Protein AF-A0A9D8D979-F1 (afdb_monomer_lite)

Secondary structure (DSSP, 8-state):
--HHHHHHHHHHHHHHHH-TT-HHHHHHHHHHHHHTT-EEEEETTEEEEEETTEEEEEEGGGTTTHHHHHHTHHHHHHHBPPEEETTEEEEE-SSSEEEEETTTTEEEEESSSPPPGGGHHHHSTT----TT-----TT-TTTTT--

Structure (mmCIF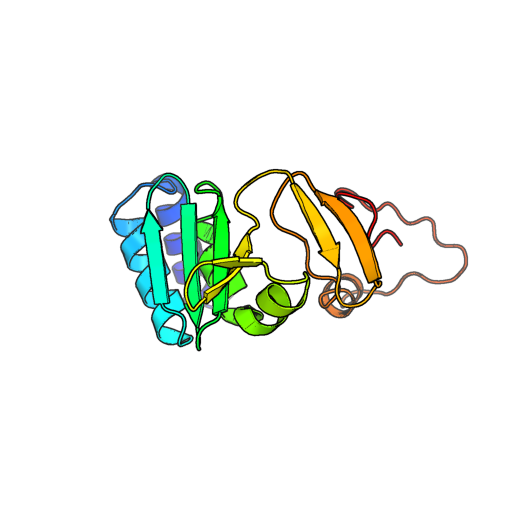, N/CA/C/O backbone):
data_AF-A0A9D8D979-F1
#
_entry.id   AF-A0A9D8D979-F1
#
loop_
_atom_site.group_PDB
_atom_site.id
_atom_site.type_symbol
_atom_site.label_atom_id
_atom_site.label_alt_id
_atom_site.label_comp_id
_atom_site.label_asym_id
_atom_site.label_entity_id
_atom_site.label_seq_id
_atom_site.pdbx_PDB_ins_code
_atom_site.Cartn_x
_atom_site.Cartn_y
_atom_site.Cartn_z
_atom_site.occupancy
_atom_site.B_iso_or_equiv
_atom_site.auth_seq_id
_atom_site.auth_comp_id
_atom_site.auth_asym_id
_atom_site.auth_atom_id
_atom_site.pdbx_PDB_model_num
ATOM 1 N N . MET A 1 1 ? -24.982 14.090 -16.267 1.00 46.75 1 MET A N 1
ATOM 2 C CA . MET A 1 1 ? -24.043 13.752 -15.168 1.00 46.75 1 MET A CA 1
ATOM 3 C C . MET A 1 1 ? -24.843 13.062 -14.060 1.00 46.75 1 MET A C 1
ATOM 5 O O . MET A 1 1 ? -25.718 13.694 -13.486 1.00 46.75 1 MET A O 1
ATOM 9 N N . SER A 1 2 ? -24.655 11.753 -13.855 1.00 40.81 2 SER A N 1
ATOM 10 C CA . SER A 1 2 ? -25.541 10.905 -13.029 1.00 40.81 2 SER A CA 1
ATOM 11 C C . SER A 1 2 ? -25.559 11.303 -11.541 1.00 40.81 2 SER A C 1
ATOM 13 O O . SER A 1 2 ? -24.510 11.569 -10.949 1.00 40.81 2 SER A O 1
ATOM 15 N N . LEU A 1 3 ? -26.751 11.295 -10.929 1.00 38.84 3 LEU A N 1
ATOM 16 C CA . LEU A 1 3 ? -27.011 11.606 -9.514 1.00 38.84 3 LEU A CA 1
ATOM 17 C C . LEU A 1 3 ? -26.136 10.767 -8.555 1.00 38.84 3 LEU A C 1
ATOM 19 O O . LEU A 1 3 ? -25.691 11.260 -7.519 1.00 38.84 3 LEU A O 1
ATOM 23 N N . GLY A 1 4 ? -25.794 9.533 -8.946 1.00 34.66 4 GLY A N 1
ATOM 24 C CA . GLY A 1 4 ? -24.952 8.625 -8.160 1.00 34.66 4 GLY A CA 1
ATOM 25 C C . GLY A 1 4 ? -23.489 9.068 -8.019 1.00 34.66 4 GLY A C 1
ATOM 26 O O . GLY A 1 4 ? -22.859 8.793 -6.996 1.00 34.66 4 GLY A O 1
ATOM 27 N N . LEU A 1 5 ? -22.945 9.808 -8.992 1.00 42.69 5 LEU A N 1
ATOM 28 C CA . LEU A 1 5 ? -21.569 10.326 -8.937 1.00 42.69 5 LEU A CA 1
ATOM 29 C C . LEU A 1 5 ? -21.426 11.501 -7.957 1.00 42.69 5 LEU A C 1
ATOM 31 O O . LEU A 1 5 ? -20.392 11.630 -7.299 1.00 42.69 5 LEU A O 1
ATOM 35 N N . ARG A 1 6 ? -22.465 12.337 -7.817 1.00 44.41 6 ARG A N 1
ATOM 36 C CA . ARG A 1 6 ? -22.472 13.458 -6.859 1.00 44.41 6 ARG A CA 1
ATOM 37 C C . ARG A 1 6 ? -22.526 12.971 -5.412 1.00 44.41 6 ARG A C 1
ATOM 39 O O . ARG A 1 6 ? -21.769 13.472 -4.585 1.00 44.41 6 ARG A O 1
ATOM 46 N N . VAL A 1 7 ? -23.350 11.961 -5.127 1.00 52.00 7 VAL A N 1
ATOM 47 C CA . VAL A 1 7 ? -23.469 11.376 -3.780 1.00 52.00 7 VAL A CA 1
ATOM 48 C C . VAL A 1 7 ? -22.156 10.710 -3.355 1.00 52.00 7 VAL A C 1
ATOM 50 O O . VAL A 1 7 ? -21.664 10.976 -2.260 1.00 52.00 7 VAL A O 1
ATOM 53 N N . ARG A 1 8 ? -21.518 9.927 -4.242 1.00 59.97 8 ARG A N 1
ATOM 54 C CA . ARG A 1 8 ? -20.213 9.295 -3.958 1.00 59.97 8 ARG A CA 1
ATOM 55 C C . ARG A 1 8 ? -19.105 10.318 -3.680 1.00 59.97 8 ARG A C 1
ATOM 57 O O . ARG A 1 8 ? -18.354 10.143 -2.724 1.00 59.97 8 ARG A O 1
ATOM 64 N N . ARG A 1 9 ? -19.031 11.412 -4.451 1.00 60.25 9 ARG A N 1
ATOM 65 C CA . ARG A 1 9 ? -18.062 12.500 -4.203 1.00 60.25 9 ARG A CA 1
ATOM 66 C C . ARG A 1 9 ? -18.323 13.235 -2.885 1.00 60.25 9 ARG A C 1
ATOM 68 O O . ARG A 1 9 ? -17.370 13.549 -2.179 1.00 60.25 9 ARG A O 1
ATOM 75 N N . GLY A 1 10 ? -19.586 13.483 -2.535 1.00 60.75 10 GLY A N 1
ATOM 76 C CA . GLY A 1 10 ? -19.956 14.143 -1.278 1.00 60.75 10 GLY A CA 1
ATOM 77 C C . GLY A 1 10 ? -19.534 13.348 -0.041 1.00 60.75 10 GLY A C 1
ATOM 78 O O . GLY A 1 10 ? -18.976 13.918 0.894 1.00 60.75 10 GLY A O 1
ATOM 79 N N . VAL A 1 11 ? -19.717 12.025 -0.073 1.00 65.38 11 VAL A N 1
ATOM 80 C CA . VAL A 1 11 ? -19.314 11.127 1.020 1.00 65.38 11 VAL A CA 1
ATOM 81 C C . VAL A 1 11 ? -17.793 11.079 1.173 1.00 65.38 11 VAL A C 1
ATOM 83 O O . VAL A 1 11 ? -17.299 11.254 2.282 1.00 65.38 11 VAL A O 1
ATOM 86 N N . ILE A 1 12 ? -17.039 10.920 0.080 1.00 66.81 12 ILE A N 1
ATOM 87 C CA . ILE A 1 12 ? -15.564 10.893 0.129 1.00 66.81 12 ILE A CA 1
ATOM 88 C C . ILE A 1 12 ? -15.010 12.226 0.648 1.00 66.81 12 ILE A C 1
ATOM 90 O O . ILE A 1 12 ? -14.147 12.237 1.524 1.00 66.81 12 ILE A O 1
ATOM 94 N N . ASN A 1 13 ? -15.547 13.354 0.176 1.00 69.94 13 ASN A N 1
ATOM 95 C CA . ASN A 1 13 ? -15.149 14.676 0.662 1.00 69.94 13 ASN A CA 1
ATOM 96 C C . ASN A 1 13 ? -15.507 14.881 2.141 1.00 69.94 13 ASN A C 1
ATOM 98 O O . ASN A 1 13 ? -14.743 15.512 2.869 1.00 69.94 13 ASN A O 1
ATOM 102 N N . GLY A 1 14 ? -16.644 14.345 2.595 1.00 69.75 14 GLY A N 1
ATOM 103 C CA . GLY A 1 14 ? -17.034 14.349 4.004 1.00 69.75 14 GLY A CA 1
ATOM 104 C C . GLY A 1 14 ? -16.064 13.551 4.876 1.00 69.75 14 GLY A C 1
ATOM 105 O O . GLY A 1 14 ? -15.573 14.073 5.873 1.00 69.75 14 GLY A O 1
ATOM 106 N N . LEU A 1 15 ? -15.713 12.330 4.465 1.00 73.56 15 LEU A N 1
ATOM 107 C CA . LEU A 1 15 ? -14.740 11.491 5.174 1.00 73.56 15 LEU A CA 1
ATOM 108 C C . LEU A 1 15 ? -13.346 12.128 5.206 1.00 73.56 15 LEU A C 1
ATOM 110 O O . LEU A 1 15 ? -12.687 12.118 6.241 1.00 73.56 15 LEU A O 1
ATOM 114 N N . ARG A 1 16 ? -12.925 12.765 4.108 1.00 71.00 16 ARG A N 1
ATOM 115 C CA . ARG A 1 16 ? -11.655 13.499 4.050 1.00 71.00 16 ARG A CA 1
ATOM 116 C C . ARG A 1 16 ? -11.617 14.678 5.026 1.00 71.00 16 ARG A C 1
ATOM 118 O O . ARG A 1 16 ? -10.580 14.915 5.632 1.00 71.00 16 ARG A O 1
ATOM 125 N N . LYS A 1 17 ? -12.734 15.392 5.217 1.00 79.31 17 LYS A N 1
ATOM 126 C CA . LYS A 1 17 ? -12.835 16.480 6.210 1.00 79.31 17 LYS A CA 1
ATOM 127 C C . L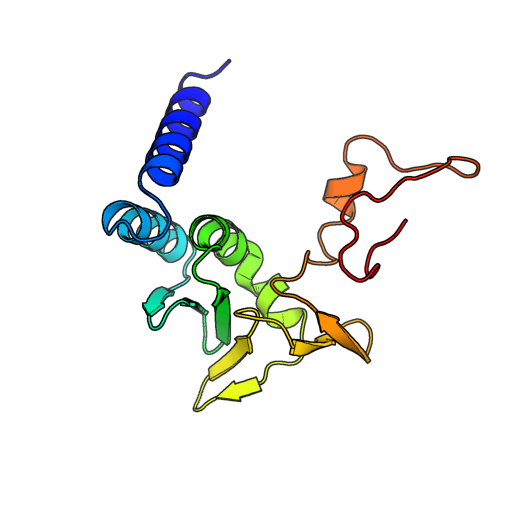YS A 1 17 ? -12.802 15.981 7.654 1.00 79.31 17 LYS A C 1
ATOM 129 O O . LYS A 1 17 ? -12.306 16.693 8.516 1.00 79.31 17 LYS A O 1
ATOM 134 N N . LEU A 1 18 ? -13.332 14.787 7.915 1.00 81.62 18 LEU A N 1
ATOM 135 C CA . LEU A 1 18 ? -13.295 14.165 9.243 1.00 81.62 18 LEU A CA 1
ATOM 136 C C . LEU A 1 18 ? -11.897 13.655 9.621 1.00 81.62 18 LEU A C 1
ATOM 138 O O . LEU A 1 18 ? -11.642 13.397 10.794 1.00 81.62 18 LEU A O 1
ATOM 142 N N . GLY A 1 19 ? -11.008 13.514 8.637 1.00 78.00 19 GLY A N 1
ATOM 143 C CA . GLY A 1 19 ? -9.649 13.032 8.828 1.00 78.00 19 GLY A CA 1
ATOM 144 C C . GLY A 1 19 ? -9.549 11.504 8.921 1.00 78.00 19 GLY A C 1
ATOM 145 O O . GLY A 1 19 ? -10.570 10.803 9.000 1.00 78.00 19 GLY A O 1
ATOM 146 N N . PRO A 1 20 ? -8.310 10.980 8.892 1.00 81.44 20 PRO A N 1
ATOM 147 C CA . PRO A 1 20 ? -8.047 9.543 8.936 1.00 81.44 20 PRO A CA 1
ATOM 148 C C . PRO A 1 20 ? -8.515 8.912 10.252 1.00 81.44 20 PRO A C 1
ATOM 150 O O . PRO A 1 20 ? -9.010 7.799 10.231 1.00 81.44 20 PRO A O 1
ATOM 153 N N . ASP A 1 21 ? -8.492 9.658 11.358 1.00 83.81 21 ASP A N 1
ATOM 154 C CA . ASP A 1 21 ? -8.744 9.140 12.714 1.00 83.81 21 ASP A CA 1
ATOM 155 C C . ASP A 1 21 ? -10.185 9.068 13.159 1.00 83.81 21 ASP A C 1
ATOM 157 O O . ASP A 1 21 ? -10.509 8.564 14.242 1.00 83.81 21 ASP A O 1
ATOM 161 N N . SER A 1 22 ? -11.075 9.612 12.343 1.00 89.38 22 SER A N 1
ATOM 162 C CA . SER A 1 22 ? -12.476 9.588 12.681 1.00 89.38 22 SER A CA 1
ATOM 163 C C . SER A 1 22 ? -12.970 8.147 12.718 1.00 89.38 22 SER A C 1
ATOM 165 O O . SER A 1 22 ? -12.845 7.389 11.754 1.00 89.38 22 SER A O 1
ATOM 167 N N . ARG A 1 23 ? -13.635 7.784 13.820 1.00 89.88 23 ARG A N 1
ATOM 168 C CA . ARG A 1 23 ? -14.328 6.493 13.952 1.00 89.88 23 ARG A CA 1
ATOM 169 C C . ARG A 1 23 ? -15.297 6.255 12.792 1.00 89.88 23 ARG A C 1
ATOM 171 O O . ARG A 1 23 ? -15.459 5.118 12.359 1.00 89.88 23 ARG A O 1
ATOM 178 N N . THR A 1 24 ? -15.897 7.322 12.264 1.00 90.81 24 THR A N 1
ATOM 179 C CA . THR A 1 24 ? -16.775 7.274 11.090 1.00 90.81 24 THR A CA 1
ATOM 180 C C . THR A 1 24 ? -16.000 6.903 9.829 1.00 90.81 24 THR A C 1
ATOM 182 O O . THR A 1 24 ? -16.445 6.033 9.081 1.00 90.81 24 THR A O 1
ATOM 185 N N . THR A 1 25 ? -14.823 7.500 9.615 1.00 90.19 25 THR A N 1
ATOM 186 C CA . THR A 1 25 ? -13.917 7.138 8.514 1.00 90.19 25 THR A CA 1
ATOM 187 C C . THR A 1 25 ? -13.495 5.679 8.621 1.00 90.19 25 THR A C 1
ATOM 189 O O . THR A 1 25 ? -13.688 4.921 7.671 1.00 90.19 25 THR A O 1
ATOM 192 N N . HIS A 1 26 ? -13.036 5.243 9.794 1.00 94.19 26 HIS A N 1
ATOM 193 C CA . HIS A 1 26 ? -12.665 3.849 10.034 1.00 94.19 26 HIS A CA 1
ATOM 194 C C . HIS A 1 26 ? -13.822 2.874 9.779 1.00 94.19 26 HIS A C 1
ATOM 196 O O . HIS A 1 26 ? -13.635 1.846 9.128 1.00 94.19 26 HIS A O 1
ATOM 202 N N . ALA A 1 27 ? -15.029 3.180 10.262 1.00 93.81 27 ALA A N 1
ATOM 203 C CA . ALA A 1 27 ? -16.202 2.333 10.055 1.00 93.81 27 ALA A CA 1
ATOM 204 C C . ALA A 1 27 ? -16.580 2.232 8.570 1.00 93.81 27 ALA A C 1
ATOM 206 O O . ALA A 1 27 ? -16.837 1.133 8.071 1.00 93.81 27 ALA A O 1
ATOM 207 N N . ALA A 1 28 ? -16.564 3.357 7.850 1.00 92.62 28 ALA A N 1
ATOM 208 C CA . ALA A 1 28 ? -16.849 3.390 6.421 1.00 92.62 28 ALA A CA 1
ATOM 209 C C . ALA A 1 28 ? -15.816 2.582 5.620 1.00 92.62 28 ALA A C 1
ATOM 211 O O . ALA A 1 28 ? -16.198 1.735 4.810 1.00 92.62 28 ALA A O 1
ATOM 212 N N . VAL A 1 29 ? -14.523 2.786 5.888 1.00 94.06 29 VAL A N 1
ATOM 213 C CA . VAL A 1 29 ? -13.428 2.054 5.233 1.00 94.06 29 VAL A CA 1
ATOM 214 C C . VAL A 1 29 ? -13.520 0.557 5.531 1.00 94.06 29 VAL A C 1
ATOM 216 O O . VAL A 1 29 ? -13.547 -0.241 4.595 1.00 94.06 29 VAL A O 1
ATOM 219 N N . ARG A 1 30 ? -13.700 0.159 6.798 1.00 96.56 30 ARG A N 1
ATOM 220 C CA . ARG A 1 30 ? -13.921 -1.246 7.191 1.00 96.56 30 ARG A CA 1
ATOM 221 C C . ARG A 1 30 ? -15.061 -1.891 6.423 1.00 96.56 30 ARG A C 1
ATOM 223 O O . ARG A 1 30 ? -14.913 -3.004 5.926 1.00 96.56 30 ARG A O 1
ATOM 230 N N . ALA A 1 31 ? -16.196 -1.204 6.314 1.00 95.56 31 ALA A N 1
ATOM 231 C CA . ALA A 1 31 ? -17.359 -1.725 5.608 1.00 95.56 31 ALA A CA 1
ATOM 232 C C . ALA A 1 31 ? -17.098 -1.908 4.106 1.00 95.56 31 ALA A C 1
ATOM 234 O O . ALA A 1 31 ? -17.672 -2.805 3.487 1.00 95.56 31 ALA A O 1
ATOM 235 N N . VAL A 1 32 ? -16.268 -1.061 3.495 1.00 95.00 32 VAL A N 1
ATOM 236 C CA . VAL A 1 32 ? -15.873 -1.204 2.089 1.00 95.00 32 VAL A CA 1
ATOM 237 C C . VAL A 1 32 ? -14.880 -2.356 1.915 1.00 95.00 32 VAL A C 1
ATOM 239 O O . VAL A 1 32 ? -15.132 -3.230 1.089 1.00 95.00 32 VAL A O 1
ATOM 242 N N . CYS A 1 33 ? -13.821 -2.429 2.726 1.00 96.69 33 CYS A N 1
ATOM 243 C CA . CYS A 1 33 ? -12.839 -3.519 2.666 1.00 96.69 33 CYS A CA 1
ATOM 244 C C . CYS A 1 33 ? -13.484 -4.888 2.925 1.00 96.69 33 CYS A C 1
ATOM 246 O O . CYS A 1 33 ? -13.264 -5.834 2.170 1.00 96.69 33 CYS A O 1
ATOM 248 N N . LYS A 1 34 ? -14.377 -4.983 3.921 1.00 96.88 34 LYS A N 1
ATOM 249 C CA . LYS A 1 34 ? -15.087 -6.231 4.239 1.00 96.88 34 LYS A CA 1
ATOM 250 C C . LYS A 1 34 ? -15.939 -6.726 3.071 1.00 96.88 34 LYS A C 1
ATOM 252 O O . LYS A 1 34 ? -15.972 -7.925 2.812 1.00 96.88 34 LYS A O 1
ATOM 257 N N . ARG A 1 35 ? -16.592 -5.820 2.331 1.00 95.88 35 ARG A N 1
ATOM 258 C CA . ARG A 1 35 ? -17.353 -6.167 1.114 1.00 95.88 35 ARG A CA 1
ATOM 259 C C . ARG A 1 35 ? -16.478 -6.752 -0.000 1.00 95.88 35 ARG A C 1
ATOM 261 O O . ARG A 1 35 ? -17.013 -7.394 -0.893 1.00 95.88 35 ARG A O 1
ATOM 268 N N . ARG A 1 36 ? -15.160 -6.564 0.074 1.00 94.25 36 ARG A N 1
ATOM 269 C CA . ARG A 1 36 ? -14.150 -7.106 -0.851 1.00 94.25 36 ARG A CA 1
ATOM 270 C C . ARG A 1 36 ? -13.458 -8.357 -0.301 1.00 94.25 36 ARG A C 1
ATOM 272 O O . ARG A 1 36 ? -12.475 -8.819 -0.865 1.00 94.25 36 ARG A O 1
ATOM 279 N N . GLY A 1 37 ? -13.951 -8.899 0.815 1.00 96.88 37 GLY A N 1
ATOM 280 C CA . GLY A 1 37 ? -13.359 -10.067 1.469 1.00 96.88 37 GLY A CA 1
ATOM 281 C C . GLY A 1 37 ? -12.044 -9.774 2.196 1.00 96.88 37 GLY A C 1
ATOM 282 O O . GLY A 1 37 ? -11.297 -10.705 2.482 1.00 96.88 37 GLY A O 1
ATOM 283 N N . VAL A 1 38 ? -11.753 -8.503 2.495 1.00 98.19 38 VAL A N 1
ATOM 284 C CA . VAL A 1 38 ? -10.534 -8.079 3.196 1.00 98.19 38 VAL A CA 1
ATOM 285 C C . VAL A 1 38 ? -10.902 -7.556 4.581 1.00 98.19 38 VAL A C 1
ATOM 287 O O . VAL A 1 38 ? -11.679 -6.606 4.720 1.00 98.19 38 VAL A O 1
ATOM 290 N N . ALA A 1 39 ? -10.346 -8.168 5.624 1.00 98.06 39 ALA A N 1
ATOM 291 C CA . ALA A 1 39 ? -10.468 -7.652 6.982 1.00 98.06 39 ALA A CA 1
ATOM 292 C C . ALA A 1 39 ? -9.586 -6.407 7.126 1.00 98.06 39 ALA A C 1
ATOM 294 O O . ALA A 1 39 ? -8.437 -6.419 6.701 1.00 98.06 39 ALA A O 1
ATOM 295 N N . CYS A 1 40 ? -10.123 -5.332 7.705 1.00 98.00 40 CYS A N 1
ATOM 296 C CA . CYS A 1 40 ? -9.408 -4.068 7.866 1.00 98.00 40 CYS A CA 1
ATOM 297 C C . CYS A 1 40 ? -9.421 -3.624 9.333 1.00 98.00 40 CYS A C 1
ATOM 299 O O . CYS A 1 40 ? -10.492 -3.455 9.927 1.00 98.00 40 CYS A O 1
ATOM 301 N N . THR A 1 41 ? -8.246 -3.426 9.922 1.00 97.31 41 THR A N 1
ATOM 302 C CA . THR A 1 41 ? -8.079 -2.890 11.278 1.00 97.31 41 THR A CA 1
ATOM 303 C C . THR A 1 41 ? -7.244 -1.615 11.259 1.00 97.31 41 THR A C 1
ATOM 305 O O . THR A 1 41 ? -6.591 -1.289 10.270 1.00 97.31 41 THR A O 1
ATOM 308 N N . PHE A 1 42 ? -7.356 -0.861 12.350 1.00 95.25 42 PHE A N 1
ATOM 309 C CA . PHE A 1 42 ? -6.633 0.386 12.573 1.00 95.25 42 PHE A CA 1
ATOM 310 C C . PHE A 1 42 ? -6.040 0.273 13.972 1.00 95.25 42 PHE A C 1
ATOM 312 O O . PHE A 1 42 ? -6.808 0.192 14.936 1.00 95.25 42 PHE A O 1
ATOM 319 N N . ASP A 1 43 ? -4.721 0.193 14.059 1.00 89.12 43 ASP A N 1
ATOM 320 C CA . ASP A 1 43 ? -3.949 -0.022 15.284 1.00 89.12 43 ASP A CA 1
ATOM 321 C C . ASP A 1 43 ? -2.597 0.687 15.157 1.00 89.12 43 ASP A C 1
ATOM 323 O O . ASP A 1 43 ? -2.095 0.855 14.053 1.00 89.12 43 ASP A O 1
ATOM 327 N N . ASP A 1 44 ? -2.051 1.187 16.269 1.00 82.56 44 ASP A N 1
ATOM 328 C CA . ASP A 1 44 ? -0.667 1.680 16.386 1.00 82.56 44 ASP A CA 1
ATOM 329 C C . ASP A 1 44 ? -0.155 2.566 15.232 1.00 82.56 44 ASP A C 1
ATOM 331 O O . ASP A 1 44 ? 0.977 2.435 14.769 1.00 82.56 44 ASP A O 1
ATOM 335 N N . GLY A 1 45 ? -0.993 3.487 14.743 1.00 85.75 45 GLY A N 1
ATOM 336 C CA . GLY A 1 45 ? -0.623 4.389 13.645 1.00 85.75 45 GLY A CA 1
ATOM 337 C C . GLY A 1 45 ? -0.528 3.708 12.274 1.00 85.75 45 GLY A C 1
ATOM 338 O O . GLY A 1 45 ? 0.136 4.217 11.373 1.00 85.75 45 GLY A O 1
ATOM 339 N N . ARG A 1 46 ? -1.198 2.570 12.096 1.00 92.56 46 ARG A N 1
ATOM 340 C CA . ARG A 1 46 ? -1.207 1.777 10.870 1.00 92.56 46 ARG A CA 1
ATOM 341 C C . ARG A 1 46 ? -2.618 1.381 10.465 1.00 92.56 46 ARG A C 1
ATOM 343 O O . ARG A 1 46 ? -3.553 1.321 11.268 1.00 92.56 46 ARG A O 1
ATOM 350 N N . VAL A 1 47 ? -2.752 1.077 9.182 1.00 95.56 47 VAL A N 1
ATOM 351 C CA . VAL A 1 47 ? -3.912 0.387 8.625 1.00 95.56 47 VAL A CA 1
ATOM 352 C C . VAL A 1 47 ? -3.472 -1.016 8.252 1.00 95.56 47 VAL A C 1
ATOM 354 O O . VAL A 1 47 ? -2.547 -1.188 7.461 1.00 95.56 47 VAL A O 1
ATOM 357 N N . SER A 1 48 ? -4.144 -2.016 8.801 1.00 97.25 48 SER A N 1
ATOM 358 C CA . SER A 1 48 ? -3.857 -3.422 8.537 1.00 97.25 48 SER A CA 1
ATOM 359 C C . SER A 1 48 ? -4.970 -4.013 7.682 1.00 97.25 48 SER A C 1
ATOM 361 O O . SER A 1 48 ? -6.155 -3.877 7.996 1.00 97.25 48 SER A O 1
ATOM 363 N N . LEU A 1 49 ? -4.589 -4.645 6.576 1.00 97.81 49 LEU A N 1
ATOM 364 C CA . LEU A 1 49 ? -5.477 -5.331 5.646 1.00 97.81 49 LEU A CA 1
ATOM 365 C C . LEU A 1 49 ? -5.096 -6.806 5.615 1.00 97.81 49 LEU A C 1
ATOM 367 O O . LEU A 1 49 ? -3.954 -7.129 5.311 1.00 97.81 49 LEU A O 1
ATOM 371 N N . VAL A 1 50 ? -6.038 -7.704 5.899 1.00 98.25 50 VAL A N 1
ATOM 372 C CA . VAL A 1 50 ? -5.780 -9.148 5.988 1.00 98.25 50 VAL A CA 1
ATOM 373 C C . VAL A 1 50 ? -6.737 -9.925 5.089 1.00 98.25 50 VAL A C 1
ATOM 375 O O . VAL A 1 50 ? -7.956 -9.733 5.141 1.00 98.25 50 VAL A O 1
ATOM 378 N N . LYS A 1 51 ? -6.183 -10.837 4.283 1.00 98.19 51 LYS A N 1
ATOM 379 C CA . LYS A 1 51 ? -6.924 -11.766 3.414 1.00 98.19 51 LYS A CA 1
ATOM 380 C C . LYS A 1 51 ? -6.129 -13.063 3.271 1.00 98.19 51 LYS A C 1
ATOM 382 O O . LYS A 1 51 ? -4.984 -13.043 2.829 1.00 98.19 51 LYS A O 1
ATOM 387 N N . ALA A 1 52 ? -6.747 -14.195 3.617 1.00 96.25 52 ALA A N 1
ATOM 388 C CA . ALA A 1 52 ? -6.199 -15.542 3.402 1.00 96.25 52 ALA A CA 1
ATOM 389 C C . ALA A 1 52 ? -4.728 -15.719 3.859 1.00 96.25 52 ALA A C 1
ATOM 391 O O . ALA A 1 52 ? -3.867 -16.085 3.063 1.00 96.25 52 ALA A O 1
ATOM 392 N N . GLY A 1 53 ? -4.427 -15.397 5.125 1.00 96.81 53 GLY A N 1
ATOM 393 C CA . GLY A 1 53 ? -3.085 -15.562 5.715 1.00 96.81 53 GLY A CA 1
ATOM 394 C C . GLY A 1 53 ? -2.024 -14.556 5.243 1.00 96.81 53 GLY A C 1
ATOM 395 O O . GLY A 1 53 ? -0.862 -14.649 5.636 1.00 96.81 53 GLY A O 1
ATOM 396 N N . ARG A 1 54 ? -2.400 -13.584 4.406 1.00 98.06 54 ARG A N 1
ATOM 397 C CA . ARG A 1 54 ? -1.544 -12.468 3.991 1.00 98.06 54 ARG A CA 1
ATOM 398 C C . ARG A 1 54 ? -2.013 -11.176 4.633 1.00 98.06 54 ARG A C 1
ATOM 400 O O . ARG A 1 54 ? -3.215 -10.987 4.843 1.00 98.06 54 ARG A O 1
ATOM 407 N N . GLN A 1 55 ? -1.064 -10.290 4.892 1.00 97.81 55 GLN A N 1
ATOM 408 C CA . GLN A 1 55 ? -1.299 -8.987 5.489 1.00 97.81 55 GLN A CA 1
ATOM 409 C C . GLN A 1 55 ? -0.593 -7.900 4.685 1.00 97.81 55 GLN A C 1
ATOM 411 O O . GLN A 1 55 ? 0.551 -8.074 4.275 1.00 97.81 55 GLN A O 1
ATOM 416 N N . ILE A 1 56 ? -1.269 -6.771 4.505 1.00 96.31 56 ILE A N 1
ATOM 417 C CA . ILE A 1 56 ? -0.673 -5.527 4.027 1.00 96.31 56 ILE A CA 1
ATOM 418 C C . ILE A 1 56 ? -0.780 -4.504 5.152 1.00 96.31 56 ILE A C 1
ATOM 420 O O . ILE A 1 56 ? -1.867 -4.308 5.705 1.00 96.31 56 ILE A O 1
ATOM 424 N N . LEU A 1 57 ? 0.334 -3.856 5.481 1.00 95.12 57 LEU A N 1
ATOM 425 C CA . LEU A 1 57 ? 0.366 -2.735 6.417 1.00 95.12 57 LEU A CA 1
ATOM 426 C C . LEU A 1 57 ? 0.562 -1.435 5.644 1.00 95.12 57 LEU A C 1
ATOM 428 O O . LEU A 1 57 ? 1.441 -1.345 4.795 1.00 95.12 57 LEU A O 1
ATOM 432 N N . LEU A 1 58 ? -0.249 -0.430 5.952 1.00 93.50 58 LEU A N 1
ATOM 433 C CA . LEU A 1 58 ? -0.165 0.915 5.388 1.00 93.50 58 LEU A CA 1
ATOM 434 C C . LEU A 1 58 ? 0.037 1.927 6.520 1.00 93.50 58 LEU A C 1
ATOM 436 O O . LEU A 1 58 ? -0.390 1.661 7.651 1.00 93.50 58 LEU A O 1
ATOM 440 N N . PRO A 1 59 ? 0.628 3.099 6.240 1.00 91.62 59 PRO A N 1
ATOM 441 C CA . PRO A 1 59 ? 0.698 4.164 7.223 1.00 91.62 59 PRO A CA 1
ATOM 442 C C . PRO A 1 59 ? -0.712 4.713 7.475 1.00 91.62 59 PRO A C 1
ATOM 444 O O . PRO A 1 59 ? -1.611 4.611 6.630 1.00 91.62 59 PRO A O 1
ATOM 447 N N . ARG A 1 60 ? -0.926 5.303 8.649 1.00 89.69 60 ARG A N 1
ATOM 448 C CA . ARG A 1 60 ? -2.217 5.873 9.072 1.00 89.69 60 ARG A CA 1
ATOM 449 C C . ARG A 1 60 ? -2.795 6.864 8.071 1.00 89.69 60 ARG A C 1
ATOM 451 O O . ARG A 1 60 ? -4.001 6.862 7.803 1.00 89.69 60 ARG A O 1
ATOM 458 N N . GLU A 1 61 ? -1.935 7.692 7.497 1.00 88.00 61 GLU A N 1
ATOM 459 C CA . GLU A 1 61 ? -2.257 8.722 6.513 1.00 88.00 61 GLU A CA 1
ATOM 460 C C . GLU A 1 61 ? -2.908 8.106 5.268 1.00 88.00 61 GLU A C 1
ATOM 462 O O . GLU A 1 61 ? -3.687 8.764 4.576 1.00 88.00 61 GLU A O 1
ATOM 467 N N . HIS A 1 62 ? -2.671 6.811 5.023 1.00 89.56 62 HIS A N 1
ATOM 468 C CA . HIS A 1 62 ? -3.215 6.075 3.890 1.00 89.56 62 HIS A CA 1
ATOM 469 C C . HIS A 1 62 ? -4.557 5.381 4.173 1.00 89.56 62 HIS A C 1
ATOM 471 O O . HIS A 1 62 ? -5.027 4.569 3.374 1.00 89.56 62 HIS A O 1
ATOM 477 N N . THR A 1 63 ? -5.247 5.747 5.258 1.00 90.81 63 THR A N 1
ATOM 478 C CA . THR A 1 63 ? -6.590 5.239 5.603 1.00 90.81 63 THR A CA 1
ATOM 479 C C . THR A 1 63 ? -7.578 5.285 4.435 1.00 90.81 63 THR A C 1
ATOM 481 O O . THR A 1 63 ? -8.336 4.339 4.223 1.00 90.81 63 THR A O 1
ATOM 484 N N . LEU A 1 64 ? -7.564 6.356 3.636 1.00 89.56 64 LEU A N 1
ATOM 485 C CA . LEU A 1 64 ? -8.470 6.493 2.490 1.00 89.56 64 LEU A CA 1
ATOM 486 C C . LEU A 1 64 ? -8.040 5.681 1.256 1.00 89.56 64 LEU A C 1
ATOM 488 O O . LEU A 1 64 ? -8.872 5.467 0.375 1.00 89.56 64 LEU A O 1
ATOM 492 N N . PHE A 1 65 ? -6.796 5.196 1.202 1.00 88.56 65 PHE A N 1
ATOM 493 C CA . PHE A 1 65 ? -6.309 4.292 0.153 1.00 88.56 65 PHE A CA 1
ATOM 494 C C . PHE A 1 65 ? -6.600 2.823 0.464 1.00 88.56 65 PHE A C 1
ATOM 496 O O . PHE A 1 65 ? -6.677 2.011 -0.454 1.00 88.56 65 PHE A O 1
ATOM 503 N N . ALA A 1 66 ? -6.838 2.471 1.731 1.00 92.56 66 ALA A N 1
ATOM 504 C CA . ALA A 1 66 ? -7.121 1.099 2.144 1.00 92.56 66 ALA A CA 1
ATOM 505 C C . ALA A 1 66 ? -8.238 0.404 1.333 1.00 92.56 66 ALA A C 1
ATOM 507 O O . ALA A 1 66 ? -8.070 -0.769 1.000 1.00 92.56 66 ALA A O 1
ATOM 508 N N . PRO A 1 67 ? -9.335 1.079 0.922 1.00 93.38 67 PRO A N 1
ATOM 509 C CA . PRO A 1 67 ? -10.282 0.508 -0.027 1.00 93.38 67 PRO A CA 1
ATOM 510 C C . PRO A 1 67 ? -9.631 0.097 -1.356 1.00 93.38 67 PRO A C 1
ATOM 512 O O . PRO A 1 67 ? -9.826 -1.032 -1.798 1.00 93.38 67 PRO A O 1
ATOM 515 N N . TYR A 1 68 ? -8.864 0.975 -1.996 1.00 89.81 68 TYR A N 1
ATOM 516 C CA . TYR A 1 68 ? -8.206 0.677 -3.272 1.00 89.81 68 TYR A CA 1
ATOM 517 C C . TYR A 1 68 ? -7.205 -0.478 -3.146 1.00 89.81 68 TYR A C 1
ATOM 519 O O . TYR A 1 68 ? -7.177 -1.373 -3.991 1.00 89.81 68 TYR A O 1
ATOM 527 N N . VAL A 1 69 ? -6.459 -0.520 -2.041 1.00 92.69 69 VAL A N 1
ATOM 528 C CA . VAL A 1 69 ? -5.578 -1.651 -1.723 1.00 92.69 69 VAL A CA 1
ATOM 529 C C . VAL A 1 69 ? -6.383 -2.929 -1.504 1.00 92.69 69 VAL A C 1
ATOM 531 O O . VAL A 1 69 ? -5.960 -3.987 -1.940 1.00 92.69 69 VAL A O 1
ATOM 534 N N . ALA A 1 70 ? -7.567 -2.859 -0.892 1.00 94.94 70 ALA A N 1
ATOM 535 C CA . ALA A 1 70 ? -8.440 -4.021 -0.746 1.00 94.94 70 ALA A CA 1
ATOM 536 C C . ALA A 1 70 ? -9.005 -4.527 -2.088 1.00 94.94 70 ALA A C 1
ATOM 538 O O . ALA A 1 70 ? -9.172 -5.735 -2.237 1.00 94.94 70 ALA A O 1
ATOM 539 N N . ASP A 1 71 ? -9.284 -3.640 -3.054 1.00 93.38 71 ASP A N 1
ATOM 540 C CA . ASP A 1 71 ? -9.673 -4.037 -4.422 1.00 93.38 71 ASP A CA 1
ATOM 541 C C . ASP A 1 71 ? -8.527 -4.769 -5.135 1.00 93.38 71 ASP A C 1
ATOM 543 O O . ASP A 1 71 ? -8.753 -5.766 -5.813 1.00 93.38 71 ASP A O 1
ATOM 547 N N . ASN A 1 72 ? -7.293 -4.309 -4.921 1.00 91.25 72 ASN A N 1
ATOM 548 C CA . ASN A 1 72 ? -6.087 -4.817 -5.574 1.00 91.25 72 ASN A CA 1
ATOM 549 C C . ASN A 1 72 ? -5.207 -5.645 -4.624 1.00 91.25 72 ASN A C 1
ATOM 551 O O . ASN A 1 72 ? -3.989 -5.699 -4.783 1.00 91.25 72 ASN A O 1
ATOM 555 N N . PHE A 1 73 ? -5.812 -6.279 -3.614 1.00 94.38 73 PHE A N 1
ATOM 556 C CA . PHE A 1 73 ? -5.076 -6.866 -2.488 1.00 94.38 73 PHE A CA 1
ATOM 557 C C . PHE A 1 73 ? -3.999 -7.845 -2.949 1.00 94.38 73 PHE A C 1
ATOM 559 O O . PHE A 1 73 ? -2.882 -7.838 -2.445 1.00 94.38 73 PHE A O 1
ATOM 566 N N . ASP A 1 74 ? -4.340 -8.692 -3.918 1.00 93.69 74 ASP A N 1
ATOM 567 C CA . ASP A 1 74 ? -3.449 -9.738 -4.404 1.00 93.69 74 ASP A CA 1
ATOM 568 C C . ASP A 1 74 ? -2.234 -9.171 -5.147 1.00 93.69 74 ASP A C 1
ATOM 570 O O . ASP A 1 74 ? -1.140 -9.706 -4.989 1.00 93.69 74 ASP A O 1
ATOM 574 N N . VAL A 1 75 ? -2.405 -8.053 -5.860 1.00 90.25 75 VAL A N 1
ATOM 575 C CA . VAL A 1 75 ? -1.317 -7.336 -6.541 1.00 90.25 75 VAL A CA 1
ATOM 576 C C . VAL A 1 75 ? -0.343 -6.764 -5.513 1.00 90.25 75 VAL A C 1
ATOM 578 O O . VAL A 1 75 ? 0.850 -7.048 -5.562 1.00 90.25 75 VAL A O 1
ATOM 581 N N . PHE A 1 76 ? -0.851 -6.020 -4.527 1.00 90.62 76 PHE A N 1
ATOM 582 C CA . PHE A 1 76 ? -0.012 -5.415 -3.487 1.00 90.62 76 PHE A CA 1
ATOM 583 C C . PHE A 1 76 ? 0.656 -6.450 -2.576 1.00 90.62 76 PHE A C 1
ATOM 585 O O . PHE A 1 76 ? 1.796 -6.269 -2.165 1.00 90.62 76 PHE A O 1
ATOM 592 N N . ALA A 1 77 ? -0.027 -7.549 -2.255 1.00 92.94 77 ALA A N 1
ATOM 593 C CA . ALA A 1 77 ? 0.547 -8.602 -1.422 1.00 92.94 77 ALA A CA 1
ATOM 594 C C . ALA A 1 77 ? 1.636 -9.417 -2.145 1.00 92.94 77 ALA A C 1
ATOM 596 O O . ALA A 1 77 ? 2.392 -10.120 -1.478 1.00 92.94 77 ALA A O 1
ATOM 597 N N . ALA A 1 78 ? 1.684 -9.369 -3.481 1.00 90.88 78 ALA A N 1
ATOM 598 C CA . ALA A 1 78 ? 2.667 -10.077 -4.300 1.00 90.88 78 ALA A CA 1
ATOM 599 C C . ALA A 1 78 ? 3.796 -9.173 -4.829 1.00 90.88 78 ALA A C 1
ATOM 601 O O . ALA A 1 78 ? 4.793 -9.696 -5.332 1.00 90.88 78 ALA A O 1
ATOM 602 N N . SER A 1 79 ? 3.661 -7.843 -4.722 1.00 87.31 79 SER A N 1
ATOM 603 C CA . SER A 1 79 ? 4.629 -6.893 -5.290 1.00 87.31 79 SER A CA 1
ATOM 604 C C . SER A 1 79 ? 6.006 -6.996 -4.640 1.00 87.31 79 SER A C 1
ATOM 606 O O . SER A 1 79 ? 7.018 -6.857 -5.324 1.00 87.31 79 SER A O 1
ATOM 608 N N . VAL A 1 80 ? 6.046 -7.306 -3.344 1.00 89.62 80 VAL A N 1
ATOM 609 C CA . VAL A 1 80 ? 7.278 -7.457 -2.568 1.00 89.62 80 VAL A CA 1
ATOM 610 C C . VAL A 1 80 ? 7.377 -8.836 -1.931 1.00 89.62 80 VAL A C 1
ATOM 612 O O . VAL A 1 80 ? 6.363 -9.480 -1.647 1.00 89.62 80 VAL A O 1
ATOM 615 N N . VAL A 1 81 ? 8.603 -9.272 -1.649 1.00 92.06 81 VAL A N 1
ATOM 616 C CA . VAL A 1 81 ? 8.849 -10.485 -0.867 1.00 92.06 81 VAL A CA 1
ATOM 617 C C . VAL A 1 81 ? 8.307 -10.266 0.551 1.00 92.06 81 VAL A C 1
ATOM 619 O O . VAL A 1 81 ? 8.771 -9.362 1.253 1.00 92.06 81 VAL A O 1
ATOM 622 N N . PRO A 1 82 ? 7.318 -11.061 0.999 1.00 93.12 82 PRO A N 1
ATOM 623 C CA . PRO A 1 82 ? 6.677 -10.831 2.279 1.00 93.12 82 PRO A CA 1
ATOM 624 C C . PRO A 1 82 ? 7.587 -11.246 3.434 1.00 93.12 82 PRO A C 1
ATOM 626 O O . PRO A 1 82 ? 8.271 -12.269 3.385 1.00 93.12 82 PRO A O 1
ATOM 629 N N . GLN A 1 83 ? 7.509 -10.497 4.527 1.00 93.69 83 GLN A N 1
ATOM 630 C CA . GLN A 1 83 ? 8.114 -10.873 5.797 1.00 93.69 83 GLN A CA 1
ATOM 631 C C . GLN A 1 83 ? 7.176 -11.825 6.538 1.00 93.69 83 GLN A C 1
ATOM 633 O O . GLN A 1 83 ? 5.985 -11.545 6.681 1.00 93.69 83 GLN A O 1
ATOM 638 N N . LEU A 1 84 ? 7.693 -12.944 7.039 1.00 95.44 84 LEU A N 1
ATOM 639 C CA . LEU A 1 84 ? 6.908 -13.827 7.895 1.00 95.44 84 LEU A CA 1
ATOM 640 C C . LEU A 1 84 ? 6.848 -13.235 9.311 1.00 95.44 84 LEU A C 1
ATOM 642 O O . LEU A 1 84 ? 7.881 -13.092 9.965 1.00 95.44 84 LEU A O 1
ATOM 646 N N . ARG A 1 85 ? 5.649 -12.882 9.785 1.00 93.88 85 ARG A N 1
ATOM 647 C CA . ARG A 1 85 ? 5.413 -12.394 11.155 1.00 93.88 85 ARG A CA 1
ATOM 648 C C . ARG A 1 85 ? 4.335 -13.255 11.809 1.00 93.88 85 ARG A C 1
ATOM 650 O O . ARG A 1 85 ? 3.147 -13.105 11.526 1.00 93.88 85 ARG A O 1
ATOM 657 N N . GLY A 1 86 ? 4.761 -14.189 12.659 1.00 93.25 86 GLY A N 1
ATOM 658 C CA . GLY A 1 86 ? 3.882 -15.246 13.163 1.00 93.25 86 GLY A CA 1
ATOM 659 C C . GLY A 1 86 ? 3.399 -16.136 12.015 1.00 93.25 86 GLY A C 1
ATOM 660 O O . GLY A 1 86 ? 4.207 -16.625 11.231 1.00 93.25 86 GLY A O 1
ATOM 661 N N . GLU A 1 87 ? 2.085 -16.311 11.893 1.00 94.31 87 GLU A N 1
ATOM 662 C CA . GLU A 1 87 ? 1.463 -17.102 10.817 1.00 94.31 87 GLU A CA 1
ATOM 663 C C . GLU A 1 87 ? 1.171 -16.286 9.545 1.00 94.31 87 GLU A C 1
ATOM 665 O O . GLU A 1 87 ? 0.713 -16.837 8.542 1.00 94.31 87 GLU A O 1
ATOM 670 N N . LEU A 1 88 ? 1.415 -14.970 9.567 1.00 95.75 88 LEU A N 1
ATOM 671 C CA . LEU A 1 88 ? 1.074 -14.073 8.466 1.00 95.75 88 LEU A CA 1
ATOM 672 C C . LEU A 1 88 ? 2.273 -13.792 7.562 1.00 95.75 88 LEU A C 1
ATOM 674 O O . LEU A 1 88 ? 3.375 -13.488 8.020 1.00 95.75 88 LEU A O 1
ATOM 678 N N . LYS A 1 89 ? 2.016 -13.810 6.251 1.00 97.50 89 LYS A N 1
ATOM 679 C CA . LYS A 1 89 ? 2.917 -13.257 5.231 1.00 97.50 89 LYS A CA 1
ATOM 680 C C . LYS A 1 89 ? 2.617 -11.769 5.061 1.00 97.50 89 LYS A C 1
ATOM 682 O O . LYS A 1 89 ? 1.546 -11.419 4.563 1.00 97.50 89 LYS A O 1
ATOM 687 N N . VAL A 1 90 ? 3.535 -10.910 5.490 1.00 95.94 90 VAL A N 1
ATOM 688 C CA . VAL A 1 90 ? 3.316 -9.466 5.626 1.00 95.94 90 VAL 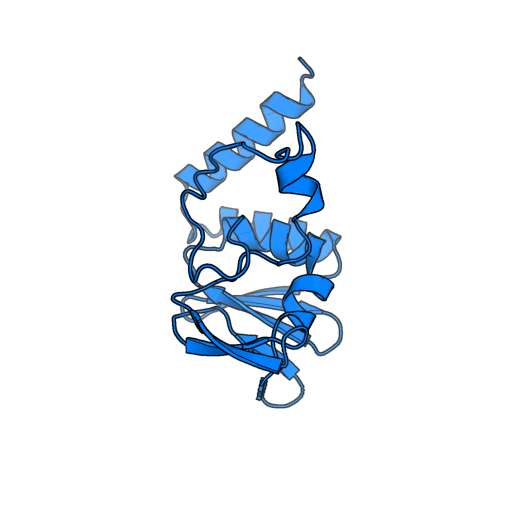A CA 1
ATOM 689 C C . VAL A 1 90 ? 4.072 -8.681 4.559 1.00 95.94 90 VAL A C 1
ATOM 691 O O . VAL A 1 90 ? 5.299 -8.721 4.505 1.00 95.94 90 VAL A O 1
ATOM 694 N N . ALA A 1 91 ? 3.336 -7.918 3.756 1.00 94.38 91 ALA A N 1
ATOM 695 C CA . ALA A 1 91 ? 3.862 -6.821 2.953 1.00 94.38 91 ALA A CA 1
ATOM 696 C C . ALA A 1 91 ? 3.719 -5.523 3.765 1.00 94.38 91 ALA A C 1
ATOM 698 O O . ALA A 1 91 ? 2.619 -4.986 3.925 1.00 94.38 91 ALA A O 1
ATOM 699 N N . ASP A 1 92 ? 4.816 -5.069 4.370 1.00 93.12 92 ASP A N 1
ATOM 700 C CA . ASP A 1 92 ? 4.805 -3.900 5.250 1.00 93.12 92 ASP A CA 1
ATOM 701 C C . ASP A 1 92 ? 5.161 -2.637 4.470 1.00 93.12 92 ASP A C 1
ATOM 703 O O . ASP A 1 92 ? 6.321 -2.432 4.153 1.00 93.12 92 ASP A O 1
ATOM 707 N N . PHE A 1 93 ? 4.177 -1.791 4.179 1.00 91.94 93 PHE A N 1
ATOM 708 C CA . PHE A 1 93 ? 4.381 -0.491 3.537 1.00 91.94 93 PHE A CA 1
ATOM 709 C C . PHE A 1 93 ? 4.131 0.670 4.501 1.00 91.94 93 PHE A C 1
ATOM 711 O O . PHE A 1 93 ? 3.877 1.792 4.061 1.00 91.94 93 PHE A O 1
ATOM 718 N N . SER A 1 94 ? 4.126 0.403 5.812 1.00 91.06 94 SER A N 1
ATOM 719 C CA . SER A 1 94 ? 3.719 1.378 6.828 1.00 91.06 94 SER A CA 1
ATOM 720 C C . SER A 1 94 ? 4.733 2.490 7.098 1.00 91.06 94 SER A C 1
ATOM 722 O O . SER A 1 94 ? 4.427 3.419 7.840 1.00 91.06 94 SER A O 1
ATOM 724 N N . GLY A 1 95 ? 5.913 2.423 6.491 1.00 88.00 95 GLY A N 1
ATOM 725 C CA . GLY A 1 95 ? 6.932 3.459 6.560 1.00 88.00 95 GLY A CA 1
ATOM 726 C C . GLY A 1 95 ? 8.062 3.192 5.569 1.00 88.00 95 GLY A C 1
ATOM 727 O O . GLY A 1 95 ? 7.974 2.226 4.805 1.00 88.00 95 GLY A O 1
ATOM 728 N N . PRO A 1 96 ? 9.111 4.030 5.589 1.00 85.81 96 PRO A N 1
ATOM 729 C CA . PRO A 1 96 ? 10.268 3.835 4.739 1.00 85.81 96 PRO A CA 1
ATOM 730 C C . PRO A 1 96 ? 10.980 2.517 5.033 1.00 85.81 96 PRO A C 1
ATOM 732 O O . PRO A 1 96 ? 11.108 2.123 6.197 1.00 85.81 96 PRO A O 1
ATOM 735 N N . GLY A 1 97 ? 11.478 1.854 3.996 1.00 86.62 97 GLY A N 1
ATOM 736 C CA . GLY A 1 97 ? 12.202 0.604 4.169 1.00 86.62 97 GLY A CA 1
ATOM 737 C C . GLY A 1 97 ? 12.743 0.015 2.877 1.00 86.62 97 GLY A C 1
ATOM 738 O O . GLY A 1 97 ? 12.382 0.424 1.774 1.00 86.62 97 GLY A O 1
ATOM 739 N N . LEU A 1 98 ? 13.624 -0.971 3.042 1.00 88.94 98 LEU A N 1
ATOM 740 C CA . LEU A 1 98 ? 14.135 -1.781 1.947 1.00 88.94 98 LEU A CA 1
ATOM 741 C C . LEU A 1 98 ? 13.127 -2.885 1.608 1.00 88.94 98 LEU A C 1
ATOM 743 O O . LEU A 1 98 ? 12.763 -3.694 2.468 1.00 88.94 98 LEU A O 1
ATOM 747 N N . HIS A 1 99 ? 12.711 -2.939 0.347 1.00 88.88 99 HIS A N 1
ATOM 748 C CA . HIS A 1 99 ? 11.781 -3.937 -0.169 1.00 88.88 99 HIS A CA 1
ATOM 749 C C . HIS A 1 99 ? 12.376 -4.662 -1.370 1.00 88.88 99 HIS A C 1
ATOM 751 O O . HIS A 1 99 ? 12.791 -4.024 -2.335 1.00 88.88 99 HIS A O 1
ATOM 757 N N . ARG A 1 100 ? 12.345 -5.998 -1.345 1.00 89.56 100 ARG A N 1
ATOM 758 C CA . ARG A 1 100 ? 12.665 -6.817 -2.516 1.00 89.56 100 ARG A CA 1
ATOM 759 C C . ARG A 1 100 ? 11.433 -6.976 -3.388 1.00 89.56 100 ARG A C 1
ATOM 761 O O . ARG A 1 100 ? 10.446 -7.544 -2.922 1.00 89.56 100 ARG A O 1
ATOM 768 N N . TYR A 1 101 ? 11.483 -6.519 -4.632 1.00 85.88 101 TYR A N 1
ATOM 769 C CA . TYR A 1 101 ? 10.386 -6.681 -5.584 1.00 85.88 101 TYR A CA 1
ATOM 770 C C . TYR A 1 101 ? 10.428 -8.051 -6.241 1.00 85.88 101 TYR A C 1
ATOM 772 O O . TYR A 1 101 ? 11.418 -8.419 -6.871 1.00 85.88 101 TYR A 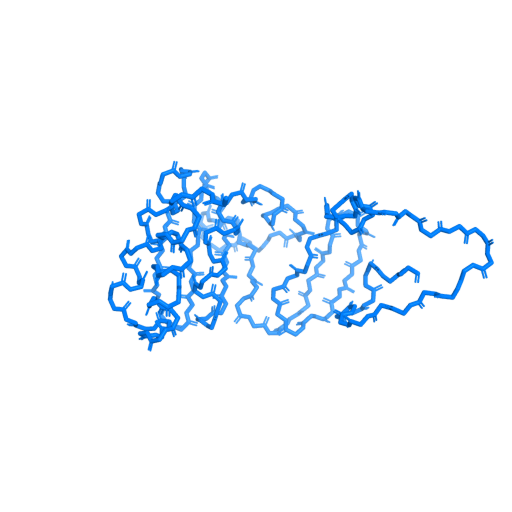O 1
ATOM 780 N N . THR A 1 102 ? 9.325 -8.791 -6.141 1.00 85.31 102 THR A N 1
ATOM 781 C CA . THR A 1 102 ? 9.262 -10.177 -6.625 1.00 85.31 102 THR A CA 1
ATOM 782 C C . THR A 1 102 ? 9.473 -10.277 -8.138 1.00 85.31 102 THR A C 1
ATOM 784 O O . THR A 1 102 ? 10.089 -11.229 -8.604 1.00 85.31 102 THR A O 1
ATOM 787 N N . SER A 1 103 ? 8.973 -9.309 -8.914 1.00 80.56 103 SER A N 1
ATOM 788 C CA . SER A 1 103 ? 9.060 -9.323 -10.382 1.00 80.56 103 SER A CA 1
ATOM 789 C C . SER A 1 103 ? 10.431 -8.943 -10.938 1.00 80.56 103 SER A C 1
ATOM 791 O O . SER A 1 103 ? 10.742 -9.320 -12.063 1.00 80.56 103 SER A O 1
ATOM 793 N N . LEU A 1 104 ? 11.228 -8.187 -10.180 1.00 81.38 104 LEU A N 1
ATOM 794 C CA . LEU A 1 104 ? 12.506 -7.632 -10.639 1.00 81.38 104 LEU A CA 1
ATOM 795 C C . LEU A 1 104 ? 13.719 -8.300 -9.986 1.00 81.38 104 LEU A C 1
ATOM 797 O O . LEU A 1 104 ? 14.841 -8.048 -10.408 1.00 81.38 104 LEU A O 1
ATOM 801 N N . ASP A 1 105 ? 13.492 -9.108 -8.945 1.00 85.50 105 ASP A N 1
ATOM 802 C CA . ASP A 1 105 ? 14.532 -9.676 -8.080 1.00 85.50 105 ASP A CA 1
ATOM 803 C C . ASP A 1 105 ? 15.571 -8.631 -7.624 1.00 85.50 105 ASP A C 1
ATOM 805 O O . ASP A 1 105 ? 16.778 -8.869 -7.585 1.00 85.50 105 ASP A O 1
ATOM 809 N N . ALA A 1 106 ? 15.076 -7.441 -7.286 1.00 85.31 106 ALA A N 1
ATOM 810 C CA . ALA A 1 106 ? 15.881 -6.288 -6.914 1.00 85.31 106 ALA A CA 1
ATOM 811 C C . ALA A 1 106 ? 15.333 -5.627 -5.648 1.00 85.31 106 ALA A C 1
ATOM 813 O O . ALA A 1 106 ? 14.124 -5.651 -5.387 1.00 85.31 106 ALA A O 1
ATOM 814 N N . ASP A 1 107 ? 16.242 -5.040 -4.872 1.00 87.38 107 ASP A N 1
ATOM 815 C CA . ASP A 1 107 ? 15.929 -4.353 -3.627 1.00 87.38 107 ASP A CA 1
ATOM 816 C C . ASP A 1 107 ? 15.849 -2.843 -3.871 1.00 87.38 107 ASP A C 1
ATOM 818 O O . ASP A 1 107 ? 16.742 -2.253 -4.482 1.00 87.38 107 ASP A O 1
ATOM 822 N N . PHE A 1 108 ? 14.794 -2.214 -3.360 1.00 84.50 108 PHE A N 1
ATOM 823 C CA . PHE A 1 108 ? 14.597 -0.772 -3.446 1.00 84.50 108 PHE A CA 1
ATOM 824 C C . PHE A 1 108 ? 14.274 -0.193 -2.076 1.00 84.50 108 PHE A C 1
ATOM 826 O O . PHE A 1 108 ? 13.445 -0.734 -1.340 1.00 84.50 108 PHE A O 1
ATOM 833 N N . GLU A 1 109 ? 14.917 0.920 -1.738 1.00 83.75 109 GLU A N 1
ATOM 834 C CA . GLU A 1 109 ? 14.562 1.705 -0.563 1.00 83.75 109 GLU A CA 1
ATOM 835 C C . GLU A 1 109 ? 13.425 2.651 -0.936 1.00 83.75 109 GLU A C 1
ATOM 837 O O . GLU A 1 109 ? 13.584 3.531 -1.780 1.00 83.75 109 GLU A O 1
ATOM 842 N N . MET A 1 110 ? 12.253 2.434 -0.347 1.00 76.88 110 MET A N 1
ATOM 843 C CA . MET A 1 110 ? 11.060 3.209 -0.663 1.00 76.88 110 MET A CA 1
ATOM 844 C C . MET A 1 110 ? 10.650 4.063 0.522 1.00 76.88 110 MET A C 1
ATOM 846 O O . MET A 1 110 ? 10.697 3.577 1.649 1.00 76.88 110 MET A O 1
ATOM 850 N N . PRO A 1 111 ? 10.181 5.301 0.294 1.00 61.69 111 PRO A N 1
ATOM 851 C CA . PRO A 1 111 ? 9.706 6.159 1.369 1.00 61.69 111 PRO A CA 1
ATOM 852 C C . PRO A 1 111 ? 8.377 5.674 1.983 1.00 61.69 111 PRO A C 1
ATOM 854 O O . PRO A 1 111 ? 8.117 6.005 3.136 1.00 61.69 111 PRO A O 1
ATOM 857 N N . ALA A 1 112 ? 7.545 4.913 1.246 1.00 67.19 112 ALA A N 1
ATOM 858 C CA . ALA A 1 112 ? 6.305 4.262 1.710 1.00 67.19 112 ALA A CA 1
ATOM 859 C C . ALA A 1 112 ? 5.651 3.414 0.580 1.00 67.19 112 ALA A C 1
ATOM 861 O O . ALA A 1 112 ? 6.304 3.060 -0.399 1.00 67.19 112 ALA A O 1
ATOM 862 N N . PHE A 1 113 ? 4.344 3.131 0.733 1.00 69.06 113 PHE A N 1
ATOM 863 C CA . PHE A 1 113 ? 3.372 2.574 -0.227 1.00 69.06 113 PHE A CA 1
ATOM 864 C C . PHE A 1 113 ? 3.785 2.635 -1.712 1.00 69.06 113 PHE A C 1
ATOM 866 O O . PHE A 1 113 ? 3.907 3.734 -2.258 1.00 69.06 113 PHE A O 1
ATOM 873 N N . PRO A 1 114 ? 3.954 1.478 -2.378 1.00 65.06 114 PRO A N 1
ATOM 874 C CA . PRO A 1 114 ? 4.355 1.439 -3.773 1.00 65.06 114 PRO A CA 1
ATOM 875 C C . PRO A 1 114 ? 3.200 1.807 -4.700 1.00 65.06 114 PRO A C 1
ATOM 877 O O . PRO A 1 114 ? 2.063 1.396 -4.474 1.00 65.06 114 PRO A O 1
ATOM 880 N N . GLU A 1 115 ? 3.487 2.522 -5.784 1.00 62.03 115 GLU A N 1
ATOM 881 C CA . GLU A 1 115 ? 2.622 2.441 -6.961 1.00 62.03 115 GLU A CA 1
ATOM 882 C C . GLU A 1 115 ? 2.829 1.052 -7.567 1.00 62.03 115 GLU A C 1
ATOM 884 O O . GLU A 1 115 ? 3.964 0.608 -7.752 1.00 62.03 115 GLU A O 1
ATOM 889 N N . ALA A 1 116 ? 1.751 0.291 -7.768 1.00 55.72 116 ALA A N 1
ATOM 890 C CA . ALA A 1 116 ? 1.921 -1.049 -8.308 1.00 55.72 116 ALA A CA 1
ATOM 891 C C . ALA A 1 116 ? 2.273 -0.959 -9.798 1.00 55.72 116 ALA A C 1
ATOM 893 O O . ALA A 1 116 ? 1.556 -0.332 -10.568 1.00 55.72 116 ALA A O 1
ATOM 894 N N . ILE A 1 117 ? 3.320 -1.679 -10.203 1.00 56.00 117 ILE A N 1
ATOM 895 C CA . ILE A 1 117 ? 3.765 -1.822 -11.603 1.00 56.00 117 ILE A CA 1
ATOM 896 C C . ILE A 1 117 ? 2.627 -2.336 -12.514 1.00 56.00 117 ILE A C 1
ATOM 898 O O . ILE A 1 117 ? 2.612 -2.121 -13.712 1.00 56.00 117 ILE A O 1
ATOM 902 N N . ALA A 1 118 ? 1.608 -2.992 -11.954 1.00 55.25 118 ALA A N 1
ATOM 903 C CA . ALA A 1 118 ? 0.466 -3.493 -12.718 1.00 55.25 118 ALA A CA 1
ATOM 904 C C . ALA A 1 118 ? -0.484 -2.397 -13.260 1.00 55.25 118 ALA A C 1
ATOM 906 O O . ALA A 1 118 ? -1.506 -2.744 -13.851 1.00 55.25 118 ALA A O 1
ATOM 907 N N . PHE A 1 119 ? -0.202 -1.107 -13.035 1.00 60.91 119 PHE A N 1
ATOM 908 C CA . PHE A 1 119 ? -1.052 0.006 -13.479 1.00 60.91 119 PHE A CA 1
ATOM 909 C C . PHE A 1 119 ? -0.580 0.695 -14.771 1.00 60.91 119 PHE A C 1
ATOM 911 O O . PHE A 1 119 ? -1.179 1.700 -15.154 1.00 60.91 119 PHE A O 1
ATOM 918 N N . ASP A 1 120 ? 0.410 0.150 -15.482 1.00 60.28 120 ASP A N 1
ATOM 919 C CA . ASP A 1 120 ? 0.909 0.698 -16.757 1.00 60.28 120 ASP A CA 1
ATOM 920 C C . ASP A 1 120 ? -0.219 0.909 -17.786 1.00 60.28 120 ASP A C 1
ATOM 922 O O . ASP A 1 120 ? -0.342 1.973 -18.400 1.00 60.28 120 ASP A O 1
ATOM 926 N N . ASP A 1 121 ? -1.141 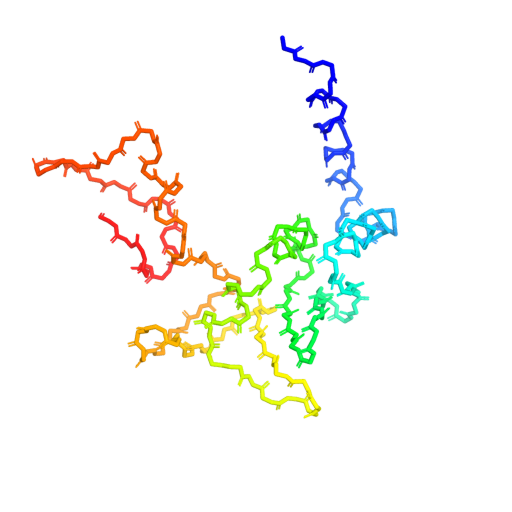-0.054 -17.888 1.00 61.59 121 ASP A N 1
ATOM 927 C CA . ASP A 1 121 ? -2.321 0.046 -18.759 1.00 61.59 121 ASP A CA 1
ATOM 928 C C . ASP A 1 121 ? -3.239 1.223 -18.378 1.00 61.59 121 ASP A C 1
ATOM 930 O O . ASP A 1 121 ? -3.933 1.795 -19.224 1.00 61.59 121 ASP A O 1
ATOM 934 N N . GLU A 1 122 ? -3.262 1.613 -17.099 1.00 67.44 122 GLU A N 1
ATOM 935 C CA . GLU A 1 122 ? -4.056 2.744 -16.627 1.00 67.44 122 GLU A CA 1
ATOM 936 C C . GLU A 1 122 ? -3.391 4.092 -16.942 1.00 67.44 122 GLU A C 1
ATOM 938 O O . GLU A 1 122 ? -4.113 5.058 -17.227 1.00 67.44 122 GLU A O 1
ATOM 943 N N . TYR A 1 123 ? -2.054 4.146 -16.958 1.00 68.81 123 TYR A N 1
ATOM 944 C CA . TYR A 1 123 ? -1.279 5.321 -17.372 1.00 68.81 123 TYR A CA 1
ATOM 945 C C . TYR A 1 123 ? -1.486 5.640 -18.856 1.00 68.81 123 TYR A C 1
ATOM 947 O O . TYR A 1 123 ? -1.700 6.800 -19.215 1.00 68.81 123 TYR A O 1
ATOM 955 N N . PHE A 1 124 ? -1.533 4.617 -19.712 1.00 76.19 124 PHE A N 1
ATOM 956 C CA . PHE A 1 124 ? -1.643 4.802 -21.164 1.00 76.19 124 PHE A CA 1
ATOM 957 C C . PHE A 1 124 ? -3.057 4.701 -21.727 1.00 76.19 124 PHE A C 1
ATOM 959 O O . PHE A 1 124 ? -3.247 4.802 -22.942 1.00 76.19 124 PHE A O 1
ATOM 966 N N . LYS A 1 125 ? -4.082 4.588 -20.874 1.00 77.44 125 LYS A N 1
ATOM 967 C CA . LYS A 1 125 ? -5.479 4.446 -21.323 1.00 77.44 125 LYS A CA 1
ATOM 968 C C . LYS A 1 125 ? -5.981 5.579 -22.225 1.00 77.44 125 LYS A C 1
ATOM 970 O O . LYS A 1 125 ? -6.975 5.400 -22.926 1.00 77.44 125 LYS A O 1
ATOM 975 N N . TYR A 1 126 ? -5.341 6.748 -22.180 1.00 77.56 126 TYR A N 1
ATOM 976 C CA . TYR A 1 126 ? -5.695 7.915 -22.995 1.00 77.56 126 TYR A CA 1
ATOM 977 C C . TYR A 1 126 ? -4.700 8.214 -24.123 1.00 77.56 126 TYR A C 1
ATOM 979 O O . TYR A 1 126 ? -4.950 9.120 -24.916 1.00 77.56 126 TYR A O 1
ATOM 987 N N . GLY A 1 127 ? -3.608 7.458 -24.214 1.00 78.31 127 GLY A N 1
ATOM 988 C CA . GLY A 1 127 ? -2.555 7.643 -25.205 1.00 78.31 127 GLY A CA 1
ATOM 989 C C . GLY A 1 127 ? -1.232 7.090 -24.694 1.00 78.31 127 GLY A C 1
ATOM 990 O O . GLY A 1 127 ? -0.786 7.467 -23.613 1.00 78.31 127 GLY A O 1
ATOM 991 N N . ALA A 1 128 ? -0.620 6.200 -25.473 1.00 83.50 128 ALA A N 1
ATOM 992 C CA . ALA A 1 128 ? 0.740 5.739 -25.232 1.00 83.50 128 ALA A CA 1
ATOM 993 C C . ALA A 1 128 ? 1.739 6.687 -25.924 1.00 83.50 128 ALA A C 1
ATOM 995 O O . ALA A 1 128 ? 1.439 7.148 -27.032 1.00 83.50 128 ALA A O 1
ATOM 996 N N . PRO A 1 129 ? 2.898 6.974 -25.308 1.00 84.50 129 PRO A N 1
ATOM 997 C CA . PRO A 1 129 ? 3.952 7.755 -25.942 1.00 84.50 129 PRO A CA 1
ATOM 998 C C . PRO A 1 129 ? 4.465 7.044 -27.199 1.00 84.50 129 PRO A C 1
ATOM 1000 O O . PRO A 1 129 ? 4.508 5.811 -27.264 1.00 84.50 129 PRO A O 1
ATOM 1003 N N . VAL A 1 130 ? 4.853 7.823 -28.206 1.00 86.44 130 VAL A N 1
ATOM 1004 C CA . VAL A 1 130 ? 5.428 7.323 -29.462 1.00 86.44 130 VAL A CA 1
ATOM 1005 C C . VAL A 1 130 ? 6.910 7.698 -29.578 1.00 86.44 130 VAL A C 1
ATOM 1007 O O . VAL A 1 130 ? 7.378 8.612 -28.896 1.00 86.44 130 VAL A O 1
ATOM 1010 N N . PRO A 1 131 ? 7.693 7.013 -30.438 1.00 90.50 131 PRO A N 1
ATOM 1011 C CA . PRO A 1 131 ? 9.101 7.348 -30.619 1.00 90.50 131 PRO A CA 1
ATOM 1012 C C . PRO A 1 131 ? 9.303 8.823 -30.996 1.00 90.50 131 PRO A C 1
ATOM 1014 O O . PRO A 1 131 ? 8.757 9.293 -31.993 1.00 90.50 131 PRO A O 1
ATOM 1017 N N . GLY A 1 132 ? 10.126 9.527 -30.216 1.00 91.62 132 GLY A N 1
ATOM 1018 C CA . GLY A 1 132 ? 10.410 10.956 -30.390 1.00 91.62 132 GLY A CA 1
ATOM 1019 C C . GLY A 1 132 ? 9.674 11.876 -29.412 1.00 91.62 132 GLY A C 1
ATOM 1020 O O . GLY A 1 132 ? 10.018 13.056 -29.343 1.00 91.62 132 GLY A O 1
ATOM 1021 N N . ASP A 1 133 ? 8.723 11.353 -28.635 1.00 90.38 133 ASP A N 1
ATOM 1022 C CA . ASP A 1 133 ? 8.062 12.118 -27.581 1.00 90.38 133 ASP A CA 1
ATOM 1023 C C . ASP A 1 133 ? 9.007 12.407 -26.406 1.00 90.38 133 ASP A C 1
ATOM 1025 O O . ASP A 1 133 ? 9.857 11.595 -26.036 1.00 90.38 133 ASP A O 1
ATOM 1029 N N . LEU A 1 134 ? 8.825 13.578 -25.791 1.00 86.69 134 LEU A N 1
ATOM 1030 C CA . LEU A 1 134 ? 9.436 13.928 -24.512 1.00 86.69 134 LEU A CA 1
ATOM 1031 C C . LEU A 1 134 ? 8.420 13.667 -23.396 1.00 86.69 134 LEU A C 1
ATOM 1033 O O . LEU A 1 134 ? 7.402 14.358 -23.315 1.00 86.69 134 LEU A O 1
ATOM 1037 N N . VAL A 1 135 ? 8.708 12.692 -22.534 1.00 82.94 135 VAL A N 1
ATOM 1038 C CA . VAL A 1 135 ? 7.846 12.306 -21.410 1.00 82.94 135 VAL A CA 1
ATOM 1039 C C . VAL A 1 135 ? 8.388 12.897 -20.108 1.00 82.94 135 VAL A C 1
ATOM 1041 O O . VAL A 1 135 ? 9.590 12.884 -19.852 1.00 82.94 135 VAL A O 1
ATOM 1044 N N . PHE A 1 136 ? 7.489 13.443 -19.287 1.00 79.19 136 PHE A N 1
ATOM 1045 C CA . PHE A 1 136 ? 7.796 13.883 -17.927 1.00 79.19 136 PHE A CA 1
ATOM 1046 C C . PHE A 1 136 ? 6.996 13.037 -16.939 1.00 79.19 136 PHE A C 1
ATOM 1048 O O . PHE A 1 136 ? 5.786 13.228 -16.808 1.00 79.19 136 PHE A O 1
ATOM 1055 N N . ASP A 1 137 ? 7.673 12.144 -16.220 1.00 77.69 137 ASP A N 1
ATOM 1056 C CA . ASP A 1 137 ? 7.073 11.407 -15.109 1.00 77.69 137 ASP A CA 1
ATOM 1057 C C . ASP A 1 137 ? 7.169 12.225 -13.812 1.00 77.69 137 ASP A C 1
ATOM 1059 O O . ASP A 1 137 ? 8.206 12.312 -13.145 1.00 77.69 137 ASP A O 1
ATOM 1063 N N . LEU A 1 138 ? 6.070 12.903 -13.482 1.00 75.19 138 LEU A N 1
ATOM 1064 C CA . LEU A 1 138 ? 5.958 13.700 -12.269 1.00 75.19 138 LEU A CA 1
ATOM 1065 C C . LEU A 1 138 ? 5.439 12.826 -11.131 1.00 75.19 138 LEU A C 1
ATOM 1067 O O . LEU A 1 138 ? 4.242 12.563 -11.038 1.00 75.19 138 LEU A O 1
ATOM 1071 N N . GLY A 1 139 ? 6.337 12.467 -10.214 1.00 67.25 139 GLY A N 1
ATOM 1072 C CA . GLY A 1 139 ? 5.990 11.633 -9.066 1.00 67.25 139 GLY A CA 1
ATOM 1073 C C . GLY A 1 139 ? 6.389 10.167 -9.203 1.00 67.25 139 GLY A C 1
ATOM 1074 O O . GLY A 1 139 ? 5.897 9.376 -8.409 1.00 67.25 139 GLY A O 1
ATOM 1075 N N . ALA A 1 140 ? 7.340 9.841 -10.091 1.00 67.38 140 ALA A N 1
ATOM 1076 C CA . ALA A 1 140 ? 7.933 8.514 -10.338 1.00 67.38 140 ALA A CA 1
ATOM 1077 C C . ALA A 1 140 ? 8.419 7.724 -9.097 1.00 67.38 140 ALA A C 1
ATOM 1079 O O . ALA A 1 140 ? 8.929 6.609 -9.217 1.00 67.38 140 ALA A O 1
ATOM 1080 N N . ASN A 1 141 ? 8.320 8.300 -7.894 1.00 73.06 141 ASN A N 1
ATOM 1081 C CA . ASN A 1 141 ? 8.793 7.763 -6.626 1.00 73.06 141 ASN A CA 1
ATOM 1082 C C . ASN A 1 141 ? 10.292 7.425 -6.708 1.00 73.06 141 ASN A C 1
ATOM 1084 O O . ASN A 1 141 ? 11.118 8.335 -6.732 1.00 73.06 141 ASN A O 1
ATOM 1088 N N . ILE A 1 142 ? 10.638 6.142 -6.809 1.00 66.62 142 ILE A N 1
ATOM 1089 C CA . ILE A 1 142 ? 12.012 5.640 -6.972 1.00 66.62 142 ILE A CA 1
ATOM 1090 C C . ILE A 1 142 ? 12.417 5.420 -8.443 1.00 66.62 142 ILE A C 1
ATOM 1092 O O . ILE A 1 142 ? 13.477 4.864 -8.711 1.00 66.62 142 ILE A O 1
ATOM 1096 N N . GLY A 1 143 ? 11.577 5.812 -9.402 1.00 67.62 143 GLY A N 1
ATOM 1097 C CA . GLY A 1 143 ? 11.814 5.626 -10.836 1.00 67.62 143 GLY A CA 1
ATOM 1098 C C . GLY A 1 143 ? 11.542 4.207 -11.338 1.00 67.62 143 GLY A C 1
ATOM 1099 O O . GLY A 1 143 ? 12.003 3.851 -12.417 1.00 67.62 143 GLY A O 1
ATOM 1100 N N . LEU A 1 144 ? 10.808 3.390 -10.572 1.00 65.94 144 LEU A N 1
ATOM 1101 C CA . LEU A 1 144 ? 10.547 1.985 -10.919 1.00 65.94 144 LEU A CA 1
ATOM 1102 C C . LEU A 1 144 ? 9.734 1.830 -12.209 1.00 65.94 144 LEU A C 1
ATOM 1104 O O . LEU A 1 144 ? 9.851 0.817 -12.891 1.00 65.94 144 LEU A O 1
ATOM 1108 N N . VAL A 1 145 ? 8.912 2.834 -12.508 1.00 63.75 145 VAL A N 1
ATOM 1109 C CA . VAL A 1 145 ? 8.018 2.881 -13.668 1.00 63.75 145 VAL A CA 1
ATOM 1110 C C . VAL A 1 145 ? 8.244 4.180 -14.458 1.00 63.75 145 VAL A C 1
ATOM 1112 O O . VAL A 1 145 ? 7.319 4.734 -15.035 1.00 63.75 145 VAL A O 1
ATOM 1115 N N . ALA A 1 146 ? 9.476 4.704 -14.459 1.00 58.09 146 ALA A N 1
ATOM 1116 C CA . ALA A 1 146 ? 9.795 5.885 -15.257 1.00 58.09 146 ALA A CA 1
ATOM 1117 C C . ALA A 1 146 ? 9.771 5.536 -16.756 1.00 58.09 146 ALA A C 1
ATOM 1119 O O . ALA A 1 146 ? 10.405 4.563 -17.176 1.00 58.09 146 ALA A O 1
ATOM 1120 N N . TYR A 1 147 ? 9.046 6.342 -17.536 1.00 54.66 147 TYR A N 1
ATOM 1121 C CA . TYR A 1 147 ? 8.833 6.180 -18.980 1.00 54.66 147 TYR A CA 1
ATOM 1122 C C . TYR A 1 147 ? 9.638 7.170 -19.817 1.00 54.66 147 TYR A C 1
ATOM 1124 O O . TYR A 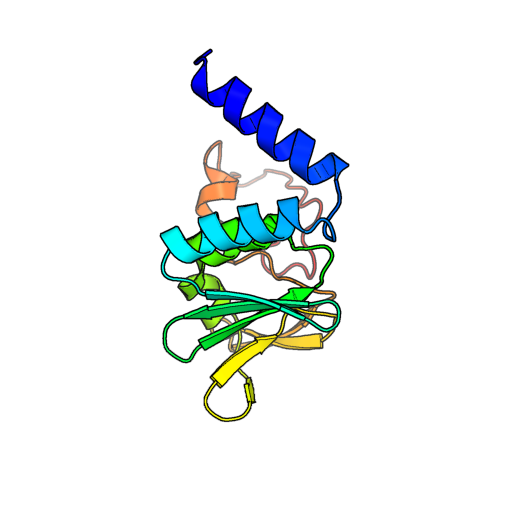1 147 ? 9.743 8.348 -19.400 1.00 54.66 147 TYR A O 1
#

Foldseek 3Di:
DDPVVVVVVVVLVVLVVCALPDPVLVVVLQVLLVVLQWGWDDPDQWIWTDHDQEIEIAGSNCSVCSNVCSNVVVQQSQQFQFDDDPSHRYDYQRAWDWTQGPVPRDIDTFGGDDDGPVCPCVVAVPHDDDPPDDDDDDCCGRVPPPD

Sequence (147 aa):
MSLGLRVRRGVINGLRKLGPDSRTTHAAVRAVCKRRGVACTFDDGRVSLVKAGRQILLPREHTLFAPYVADNFDVFAASVVPQLRGELKVADFSGPGLHRYTSLDADFEMPAFPEAIAFDDEYFKYGAPVPGDLVFDLGANIGLVAY

pLDDT: mean 82.45, std 14.89, range [34.66, 98.25]

Radius of gyration: 17.01 Å; chains: 1; bounding box: 43×34×47 Å